Protein AF-Q6QP65-F1 (afdb_monomer_lite)

Structure (mmCIF, N/CA/C/O backbone):
data_AF-Q6QP65-F1
#
_entry.id   AF-Q6QP65-F1
#
loop_
_atom_site.group_PDB
_atom_site.id
_atom_site.type_symbol
_atom_site.label_atom_id
_atom_site.label_alt_id
_atom_site.label_comp_id
_atom_site.label_asym_id
_atom_site.label_entity_id
_atom_site.label_seq_id
_atom_site.pdbx_PDB_ins_code
_atom_site.Cartn_x
_atom_site.Cartn_y
_atom_site.Cartn_z
_atom_site.occupancy
_atom_site.B_iso_or_equiv
_atom_site.auth_seq_id
_atom_site.auth_comp_id
_atom_site.auth_asym_id
_atom_site.auth_atom_id
_atom_site.pdbx_PDB_model_num
ATOM 1 N N . ASP A 1 1 ? 3.724 -6.043 8.766 1.00 97.44 1 ASP A N 1
ATOM 2 C CA . ASP A 1 1 ? 2.916 -5.172 9.642 1.00 97.44 1 ASP A CA 1
ATOM 3 C C . ASP A 1 1 ? 3.689 -3.930 10.029 1.00 97.44 1 ASP A C 1
ATOM 5 O O . ASP A 1 1 ? 4.875 -4.036 10.315 1.00 97.44 1 ASP A O 1
ATOM 9 N N . GLY A 1 2 ? 3.023 -2.777 10.039 1.00 98.25 2 GLY A N 1
ATOM 10 C CA . GLY A 1 2 ? 3.583 -1.495 10.463 1.00 98.25 2 GLY A CA 1
ATOM 11 C C . GLY A 1 2 ? 2.480 -0.465 10.725 1.00 98.25 2 GLY A C 1
ATOM 12 O O . GLY A 1 2 ? 1.322 -0.835 10.936 1.00 98.25 2 GLY A O 1
ATOM 13 N N . PHE A 1 3 ? 2.855 0.816 10.729 1.00 98.31 3 PHE A N 1
ATOM 14 C CA . PHE A 1 3 ? 1.940 1.960 10.788 1.00 98.31 3 PHE A CA 1
ATOM 15 C C . PHE A 1 3 ? 2.151 2.815 9.533 1.00 98.31 3 PHE A C 1
ATOM 17 O O . PHE A 1 3 ? 1.734 2.403 8.448 1.00 98.31 3 PHE A O 1
ATOM 24 N N . GLN A 1 4 ? 2.823 3.959 9.658 1.00 98.69 4 GLN A N 1
ATOM 25 C CA . GLN A 1 4 ? 3.210 4.776 8.516 1.00 98.69 4 GLN A CA 1
ATOM 26 C C . GLN A 1 4 ? 4.325 4.088 7.714 1.00 98.69 4 GLN A C 1
ATOM 28 O O . GLN A 1 4 ? 5.208 3.472 8.311 1.00 98.69 4 GLN A O 1
ATOM 33 N N . ASP A 1 5 ? 4.255 4.171 6.383 1.00 98.62 5 ASP A N 1
ATOM 34 C CA . ASP A 1 5 ? 5.298 3.717 5.449 1.00 98.62 5 ASP A CA 1
ATOM 35 C C . ASP A 1 5 ? 5.663 2.225 5.611 1.00 98.62 5 ASP A C 1
ATOM 37 O O . ASP A 1 5 ? 6.824 1.822 5.572 1.00 98.62 5 ASP A O 1
ATOM 41 N N . THR A 1 6 ? 4.650 1.373 5.814 1.00 98.81 6 THR A N 1
ATOM 42 C CA . THR A 1 6 ? 4.850 -0.051 6.150 1.00 98.81 6 THR A CA 1
ATOM 43 C C . THR A 1 6 ? 5.583 -0.843 5.062 1.00 98.81 6 THR A C 1
ATOM 45 O O . THR A 1 6 ? 6.483 -1.622 5.376 1.00 98.81 6 THR A O 1
ATOM 48 N N . LEU A 1 7 ? 5.175 -0.712 3.796 1.00 98.81 7 LEU A N 1
ATOM 49 C CA . LEU A 1 7 ? 5.749 -1.460 2.678 1.00 98.81 7 LEU A CA 1
ATOM 50 C C . LEU A 1 7 ? 6.263 -0.507 1.601 1.00 98.81 7 LEU A C 1
ATOM 52 O O . LEU A 1 7 ? 5.486 0.048 0.820 1.00 98.81 7 LEU A O 1
ATOM 56 N N . TYR A 1 8 ? 7.588 -0.386 1.525 1.00 98.69 8 TYR A N 1
ATOM 57 C CA . TYR A 1 8 ? 8.250 0.393 0.488 1.00 98.69 8 TYR A CA 1
ATOM 58 C C . TYR A 1 8 ? 8.449 -0.439 -0.787 1.00 98.69 8 TYR A C 1
ATOM 60 O O . TYR A 1 8 ? 9.451 -1.135 -0.963 1.00 98.69 8 TYR A O 1
ATOM 68 N N . THR A 1 9 ? 7.500 -0.338 -1.715 1.00 98.44 9 THR A N 1
ATOM 69 C CA . THR A 1 9 ? 7.604 -0.856 -3.089 1.00 98.44 9 THR A CA 1
ATOM 70 C C . THR A 1 9 ? 8.531 0.032 -3.932 1.00 98.44 9 THR A C 1
ATOM 72 O O . THR A 1 9 ? 8.113 0.710 -4.867 1.00 98.44 9 THR A O 1
ATOM 75 N N . GLN A 1 10 ? 9.814 0.079 -3.557 1.00 97.88 10 GLN A N 1
ATOM 76 C CA . GLN A 1 10 ? 10.762 1.090 -4.034 1.00 97.88 10 GLN A CA 1
ATOM 77 C C . GLN A 1 10 ? 10.897 1.140 -5.564 1.00 97.88 10 GLN A C 1
ATOM 79 O O . GLN A 1 10 ? 10.757 2.208 -6.151 1.00 97.88 10 GLN A O 1
ATOM 84 N N . THR A 1 11 ? 11.198 0.012 -6.215 1.00 97.12 11 THR A N 1
ATOM 85 C CA . THR A 1 11 ? 11.491 -0.030 -7.658 1.00 97.12 11 THR A CA 1
ATOM 86 C C . THR A 1 11 ? 11.331 -1.440 -8.250 1.00 97.12 11 THR A C 1
ATOM 88 O O . THR A 1 11 ? 11.051 -2.406 -7.534 1.00 97.12 11 THR A O 1
ATOM 91 N N . TYR A 1 12 ? 11.543 -1.561 -9.563 1.00 98.06 12 TYR A N 1
ATOM 92 C CA . TYR A 1 12 ? 11.438 -2.776 -10.374 1.00 98.06 12 TYR A CA 1
ATOM 93 C C . TYR A 1 12 ? 10.050 -3.436 -10.333 1.00 98.06 12 TYR A C 1
ATOM 95 O O . TYR A 1 12 ? 9.036 -2.782 -10.100 1.00 98.06 12 TYR A O 1
ATOM 103 N N . ARG A 1 13 ? 9.993 -4.725 -10.679 1.00 98.69 13 ARG A N 1
ATOM 104 C CA . ARG A 1 13 ? 8.767 -5.516 -10.801 1.00 98.69 13 ARG A CA 1
ATOM 105 C C . ARG A 1 13 ? 8.588 -6.347 -9.547 1.00 98.69 13 ARG A C 1
ATOM 107 O O . ARG A 1 13 ? 9.510 -7.062 -9.160 1.00 98.69 13 ARG A O 1
ATOM 114 N N . GLN A 1 14 ? 7.413 -6.261 -8.942 1.00 98.75 14 GLN A N 1
ATOM 115 C CA . GLN A 1 14 ? 7.118 -6.926 -7.678 1.00 98.75 14 GLN A CA 1
ATOM 116 C C . GLN A 1 14 ? 5.749 -7.605 -7.761 1.00 98.75 14 GLN A C 1
ATOM 118 O O . GLN A 1 14 ? 4.805 -7.055 -8.331 1.00 98.75 14 GLN A O 1
ATOM 123 N N . PHE A 1 15 ? 5.641 -8.809 -7.202 1.00 98.88 15 PHE A N 1
ATOM 124 C CA . PHE A 1 15 ? 4.389 -9.559 -7.145 1.00 98.88 15 PHE A CA 1
ATOM 125 C C . PHE A 1 15 ? 4.150 -10.050 -5.722 1.00 98.88 15 PHE A C 1
ATOM 127 O O . PHE A 1 15 ? 4.955 -10.804 -5.178 1.00 98.88 15 PHE A O 1
ATOM 134 N N . TYR A 1 16 ? 3.035 -9.621 -5.140 1.00 98.88 16 TYR A N 1
ATOM 135 C CA . TYR A 1 16 ? 2.588 -10.003 -3.808 1.00 98.88 16 TYR A CA 1
ATOM 136 C C . TYR A 1 16 ? 1.296 -10.792 -3.946 1.00 98.88 16 TYR A C 1
ATOM 138 O O . TYR A 1 16 ? 0.330 -10.306 -4.537 1.00 98.88 16 TYR A O 1
ATOM 146 N N . ARG A 1 17 ? 1.270 -12.002 -3.393 1.00 98.81 17 ARG A N 1
ATOM 147 C CA . ARG A 1 17 ? 0.119 -12.894 -3.487 1.00 98.81 17 ARG A CA 1
ATOM 148 C C . ARG A 1 17 ? -0.187 -13.535 -2.149 1.00 98.81 17 ARG A C 1
ATOM 150 O O . ARG A 1 17 ? 0.739 -13.906 -1.434 1.00 98.81 17 ARG A O 1
ATOM 157 N N . 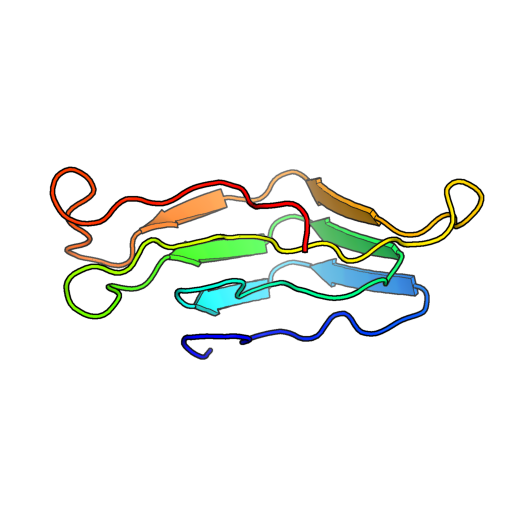ASP A 1 18 ? -1.475 -13.652 -1.829 1.00 98.75 18 ASP A N 1
ATOM 158 C CA . ASP A 1 18 ? -1.956 -14.307 -0.605 1.00 98.75 18 ASP A CA 1
ATOM 159 C C . ASP A 1 18 ? -1.339 -13.692 0.677 1.00 98.75 18 ASP A C 1
ATOM 161 O O . ASP A 1 18 ? -1.181 -14.348 1.705 1.00 98.75 18 ASP A O 1
ATOM 165 N N . CYS A 1 19 ? -0.971 -12.404 0.614 1.00 98.75 19 CYS A N 1
ATOM 166 C CA . CYS A 1 19 ? -0.313 -11.665 1.693 1.00 98.75 19 CYS A CA 1
ATOM 167 C C . CYS A 1 19 ? -1.319 -10.858 2.524 1.00 98.75 19 CYS A C 1
ATOM 169 O O . CYS A 1 19 ? -2.352 -10.411 2.022 1.00 98.75 19 CYS A O 1
ATOM 171 N N . THR A 1 20 ? -0.972 -10.586 3.782 1.00 98.81 20 THR A N 1
ATOM 172 C CA . THR A 1 20 ? -1.651 -9.576 4.610 1.00 98.81 20 THR A CA 1
ATOM 173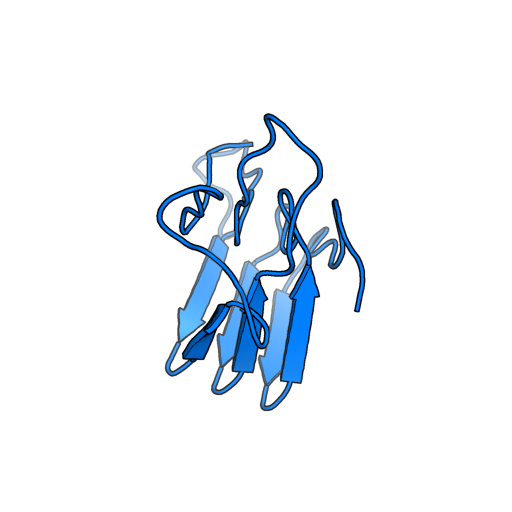 C C . THR A 1 20 ? -0.693 -8.422 4.878 1.00 98.81 20 THR A C 1
ATOM 175 O O . THR A 1 20 ? 0.446 -8.643 5.280 1.00 98.81 20 THR A O 1
ATOM 178 N N . ILE A 1 21 ? -1.143 -7.195 4.618 1.00 98.88 21 ILE A N 1
ATOM 179 C CA . ILE A 1 21 ? -0.369 -5.966 4.805 1.00 98.88 21 ILE A CA 1
ATOM 180 C C . ILE A 1 21 ? -1.215 -5.026 5.660 1.00 98.88 21 ILE A C 1
ATOM 182 O O . ILE A 1 21 ? -2.328 -4.681 5.269 1.00 98.88 21 ILE A O 1
ATOM 186 N N . SER A 1 22 ? -0.704 -4.616 6.821 1.00 98.88 22 SER A N 1
ATOM 187 C CA . SER A 1 22 ? -1.416 -3.716 7.735 1.00 98.88 22 SER A CA 1
ATOM 188 C C . SER A 1 22 ? -0.646 -2.423 7.988 1.00 98.88 22 SER A C 1
ATOM 190 O O . SER A 1 22 ? 0.538 -2.511 8.323 1.00 98.88 22 SER A O 1
ATOM 192 N N . GLY A 1 23 ? -1.318 -1.271 7.949 1.00 98.75 23 GLY A N 1
ATOM 193 C CA . GLY A 1 23 ? -0.717 0.020 8.294 1.00 98.75 23 GLY A CA 1
ATOM 194 C C . GLY A 1 23 ? -1.719 1.168 8.398 1.00 98.75 23 GLY A C 1
ATOM 195 O O . GLY A 1 23 ? -2.930 0.943 8.422 1.00 98.75 23 GLY A O 1
ATOM 196 N N . THR A 1 24 ? -1.209 2.397 8.506 1.00 98.62 24 THR A N 1
ATOM 197 C CA . THR A 1 24 ? -2.007 3.619 8.703 1.00 98.62 24 THR A CA 1
ATOM 198 C C . THR A 1 24 ? -1.847 4.603 7.542 1.00 98.62 24 THR A C 1
ATOM 200 O O . THR A 1 24 ? -2.701 4.645 6.658 1.00 98.62 24 THR A O 1
ATOM 203 N N . ILE A 1 25 ? -0.783 5.407 7.535 1.00 98.62 25 ILE A N 1
ATOM 204 C CA . ILE A 1 25 ? -0.496 6.413 6.503 1.00 98.62 25 ILE A CA 1
ATOM 205 C C . ILE A 1 25 ? 0.410 5.794 5.439 1.00 98.62 25 ILE A C 1
ATOM 207 O O . I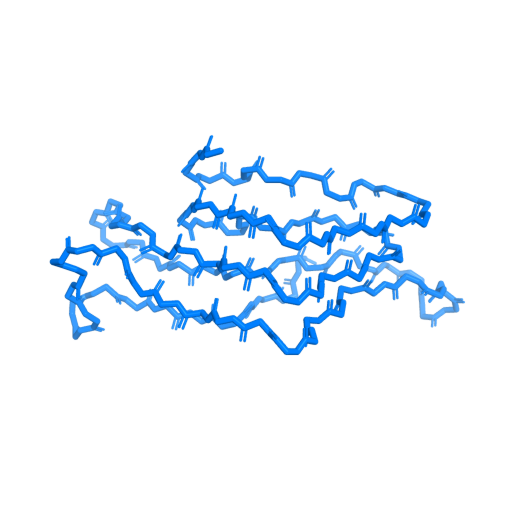LE A 1 25 ? 1.404 5.162 5.784 1.00 98.62 25 ILE A O 1
ATOM 211 N N . ASP A 1 26 ? 0.053 5.974 4.167 1.00 98.69 26 ASP A N 1
ATOM 212 C CA . ASP A 1 26 ? 0.851 5.599 2.990 1.00 98.69 26 ASP A CA 1
ATOM 213 C C . ASP A 1 26 ? 1.454 4.188 3.074 1.00 98.69 26 ASP A C 1
ATOM 215 O O . ASP A 1 26 ? 2.602 3.938 2.710 1.00 98.69 26 ASP A O 1
ATOM 219 N N . PHE A 1 27 ? 0.693 3.227 3.604 1.00 98.81 27 PHE A N 1
ATOM 220 C CA . PHE A 1 27 ? 1.309 1.986 4.073 1.00 98.81 27 PHE A CA 1
ATOM 221 C C . PHE A 1 27 ? 1.740 1.030 2.947 1.00 98.81 27 PHE A C 1
ATOM 223 O O . PHE A 1 27 ? 2.433 0.049 3.219 1.00 98.81 27 PHE A O 1
ATOM 230 N N . ILE A 1 28 ? 1.383 1.328 1.695 1.00 98.88 28 ILE A N 1
ATOM 231 C CA . ILE A 1 28 ? 1.992 0.779 0.479 1.00 98.88 28 ILE A CA 1
ATOM 232 C C . ILE A 1 28 ? 2.436 1.960 -0.397 1.00 98.88 28 ILE A C 1
ATOM 234 O O . ILE A 1 28 ? 1.602 2.658 -0.974 1.00 98.88 28 ILE A O 1
ATOM 238 N N . PHE A 1 29 ? 3.740 2.190 -0.528 1.00 98.88 29 PHE A N 1
ATOM 239 C CA . PHE A 1 29 ? 4.264 3.376 -1.218 1.00 98.88 29 PHE A CA 1
ATOM 240 C C . PHE A 1 29 ? 5.485 3.066 -2.087 1.00 98.88 29 PHE A C 1
ATOM 242 O O . PHE A 1 29 ? 6.088 1.999 -1.964 1.00 98.88 29 PHE A O 1
ATOM 249 N N . GLY A 1 30 ? 5.840 3.984 -2.989 1.00 98.50 30 GLY A N 1
ATOM 250 C CA . GLY A 1 30 ? 7.003 3.868 -3.880 1.00 98.50 30 GLY A CA 1
ATOM 251 C C . GLY A 1 30 ? 6.669 3.935 -5.372 1.00 98.50 30 GLY A C 1
ATOM 252 O O . GLY A 1 30 ? 5.578 4.364 -5.758 1.00 98.50 30 GLY A O 1
ATOM 253 N N . ASP A 1 31 ? 7.626 3.529 -6.213 1.00 98.50 31 ASP A N 1
ATOM 254 C CA . ASP A 1 31 ? 7.582 3.664 -7.680 1.00 98.50 31 ASP A CA 1
ATOM 255 C C . ASP A 1 31 ? 7.846 2.334 -8.424 1.00 98.50 31 ASP A C 1
ATOM 257 O O . ASP A 1 31 ? 8.313 2.298 -9.562 1.00 98.50 31 ASP A O 1
ATOM 261 N N . ALA A 1 32 ? 7.564 1.193 -7.791 1.00 98.56 32 ALA A N 1
ATOM 262 C CA . ALA A 1 32 ? 7.617 -0.105 -8.464 1.00 98.56 32 ALA A CA 1
ATOM 263 C C . ALA A 1 32 ? 6.458 -0.306 -9.462 1.00 98.56 32 ALA A C 1
ATOM 265 O O . ALA A 1 32 ? 5.396 0.311 -9.373 1.00 98.56 32 ALA A O 1
ATOM 266 N N . ALA A 1 33 ? 6.642 -1.251 -10.386 1.00 98.69 33 ALA A N 1
ATOM 267 C CA . ALA A 1 33 ? 5.546 -1.945 -11.057 1.00 98.69 33 ALA A CA 1
ATOM 268 C C . ALA A 1 33 ? 5.118 -3.122 -10.164 1.00 98.69 33 ALA A C 1
ATOM 270 O O . ALA A 1 33 ? 5.660 -4.228 -10.267 1.00 98.69 33 ALA A O 1
ATOM 271 N N . ALA A 1 34 ? 4.201 -2.857 -9.235 1.00 98.75 34 ALA A N 1
ATOM 272 C CA . ALA A 1 34 ? 3.789 -3.789 -8.194 1.00 98.75 34 ALA A CA 1
ATOM 273 C C . ALA A 1 34 ? 2.357 -4.284 -8.418 1.00 98.75 34 ALA A C 1
ATOM 275 O O . ALA A 1 34 ? 1.427 -3.497 -8.600 1.00 98.75 34 ALA A O 1
ATOM 276 N N . VAL A 1 35 ? 2.170 -5.602 -8.351 1.00 98.94 35 VAL A N 1
ATOM 277 C CA . VAL A 1 35 ? 0.845 -6.231 -8.377 1.00 98.94 35 VAL A CA 1
ATOM 278 C C . VAL A 1 35 ? 0.600 -6.943 -7.052 1.00 98.94 35 VAL A C 1
ATOM 280 O O . VAL A 1 35 ? 1.395 -7.781 -6.628 1.00 98.94 35 VAL A O 1
ATOM 283 N N . PHE A 1 36 ? -0.529 -6.622 -6.430 1.00 98.94 36 PHE A N 1
ATOM 284 C CA . PHE A 1 36 ? -1.072 -7.302 -5.264 1.00 98.94 36 PHE A CA 1
ATOM 285 C C . PHE A 1 36 ? -2.276 -8.122 -5.713 1.00 98.94 36 PHE A C 1
ATOM 287 O O . PHE A 1 36 ? -3.242 -7.552 -6.226 1.00 98.94 36 PHE A O 1
ATOM 294 N N . GLN A 1 37 ? -2.219 -9.440 -5.532 1.00 98.94 37 GLN A N 1
ATOM 295 C CA . GLN A 1 37 ? -3.275 -10.356 -5.946 1.00 98.94 37 GLN A CA 1
ATOM 296 C C . GLN A 1 37 ? -3.751 -11.224 -4.782 1.00 98.94 37 GLN A C 1
ATOM 298 O O . GLN A 1 37 ? -2.950 -11.892 -4.134 1.00 98.94 37 GLN A O 1
ATOM 303 N N . ASN A 1 38 ? -5.063 -11.255 -4.540 1.00 98.88 38 ASN A N 1
ATOM 304 C CA . ASN A 1 38 ? -5.647 -12.020 -3.429 1.00 98.88 38 ASN A CA 1
ATOM 305 C C . ASN A 1 38 ? -5.062 -11.650 -2.049 1.00 98.88 38 ASN A C 1
ATOM 307 O O . ASN A 1 38 ? -4.937 -12.484 -1.155 1.00 98.88 38 ASN A O 1
ATOM 311 N N . CYS A 1 39 ? -4.666 -10.388 -1.879 1.00 98.94 39 CYS A N 1
ATOM 312 C CA . CYS A 1 39 ? -4.108 -9.880 -0.630 1.00 98.94 39 CYS A CA 1
ATOM 313 C C . CYS A 1 39 ? -5.191 -9.265 0.266 1.00 98.94 39 CYS A C 1
ATOM 315 O O . CYS A 1 39 ? -6.282 -8.898 -0.183 1.00 98.94 39 CYS A O 1
ATOM 317 N N . LYS A 1 40 ? -4.852 -9.093 1.543 1.00 98.88 40 LYS A N 1
ATOM 318 C CA . LYS A 1 40 ? -5.632 -8.321 2.514 1.00 98.88 40 LYS A CA 1
ATOM 319 C C . LYS A 1 40 ? -4.862 -7.065 2.902 1.00 98.88 40 LYS A C 1
ATOM 321 O O . LYS A 1 40 ? -3.757 -7.164 3.430 1.00 98.88 40 LYS A O 1
ATOM 326 N N . MET A 1 41 ? -5.450 -5.899 2.668 1.00 98.81 41 MET A N 1
ATOM 327 C CA . MET A 1 41 ? -4.942 -4.617 3.149 1.00 98.81 41 MET A CA 1
ATOM 328 C C . MET A 1 41 ? -5.752 -4.210 4.381 1.00 98.81 41 MET A C 1
ATOM 330 O O . MET A 1 41 ? -6.949 -3.938 4.271 1.00 98.81 41 MET A O 1
ATOM 334 N N . ILE A 1 42 ? -5.110 -4.192 5.548 1.00 98.75 42 ILE A N 1
ATOM 335 C CA . ILE A 1 42 ? -5.755 -3.907 6.833 1.00 98.75 42 ILE A CA 1
ATOM 336 C C . ILE A 1 42 ? -5.404 -2.489 7.286 1.00 98.75 42 ILE A C 1
ATOM 338 O O . ILE A 1 42 ? -4.260 -2.201 7.640 1.00 98.75 42 ILE A O 1
ATOM 342 N N . VAL A 1 43 ? -6.397 -1.603 7.296 1.00 98.56 43 VAL A N 1
ATOM 343 C CA . VAL A 1 43 ? -6.253 -0.228 7.782 1.00 98.56 43 VAL A CA 1
ATOM 344 C C . VAL A 1 43 ? -6.324 -0.227 9.307 1.00 98.56 43 VAL A C 1
ATOM 346 O O . VAL A 1 43 ? -7.343 -0.593 9.892 1.00 98.56 43 VAL A O 1
ATOM 349 N N . ARG A 1 44 ? -5.235 0.180 9.953 1.00 98.38 44 ARG A N 1
ATOM 350 C CA . ARG A 1 44 ? -5.127 0.257 11.414 1.00 98.38 44 ARG A CA 1
ATOM 351 C C . ARG A 1 44 ? -5.589 1.616 11.928 1.00 98.38 44 ARG A C 1
ATOM 353 O O . ARG A 1 44 ? -5.587 2.590 11.177 1.00 98.38 44 ARG A O 1
ATOM 360 N N . LYS A 1 45 ? -5.960 1.703 13.204 1.00 97.44 45 LYS A N 1
ATOM 361 C CA . LYS A 1 45 ? -6.319 2.954 13.874 1.00 97.44 45 LYS A CA 1
ATOM 362 C C . LYS A 1 45 ? -5.121 3.918 13.841 1.00 97.44 45 LYS A C 1
ATOM 364 O O . LYS A 1 45 ? -4.055 3.569 14.356 1.00 97.44 45 LYS A O 1
ATOM 369 N N . PRO A 1 46 ? -5.263 5.109 13.234 1.00 97.19 46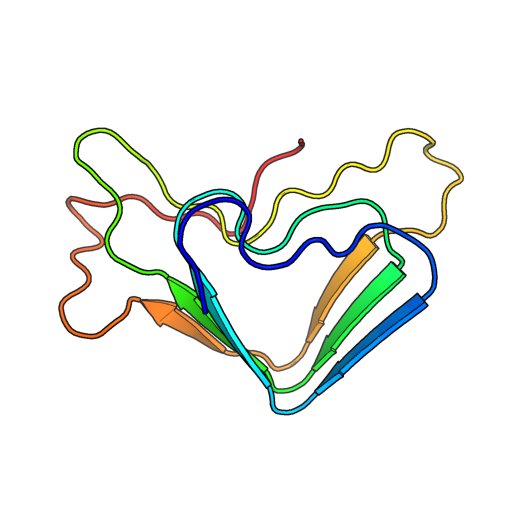 PRO A N 1
ATOM 370 C CA . PRO A 1 46 ? -4.215 6.117 13.251 1.00 97.19 46 PRO A CA 1
ATOM 371 C C . PRO A 1 46 ? -4.227 6.898 14.578 1.00 97.19 46 PRO A C 1
ATOM 373 O O . PRO A 1 46 ? -5.070 6.663 15.447 1.00 97.19 46 PRO A O 1
ATOM 376 N N . LEU A 1 47 ? -3.285 7.828 14.747 1.00 96.25 47 LEU A N 1
ATOM 377 C CA . LEU A 1 47 ? -3.338 8.792 15.849 1.00 96.25 47 LEU A CA 1
ATOM 378 C C . LEU A 1 47 ? -4.434 9.840 15.596 1.00 96.25 47 LEU A C 1
ATOM 380 O O . LEU A 1 47 ? -4.982 9.945 14.497 1.00 96.25 47 LEU A O 1
ATOM 384 N N . GLU A 1 48 ? -4.751 10.636 16.618 1.00 94.81 48 GLU A N 1
ATOM 385 C CA . GLU A 1 48 ? -5.717 11.730 16.490 1.00 94.81 48 GLU A CA 1
ATOM 386 C C . GLU A 1 48 ? -5.332 12.700 15.363 1.00 94.81 48 GLU A C 1
ATOM 388 O O . GLU A 1 48 ? -4.157 12.995 15.141 1.00 94.81 48 GLU A O 1
ATOM 393 N N . ASN A 1 49 ? -6.344 13.214 14.657 1.00 91.69 49 ASN A N 1
ATOM 394 C CA . ASN A 1 49 ? -6.203 14.154 13.538 1.00 91.69 49 ASN A CA 1
ATOM 395 C C . ASN A 1 49 ? -5.404 13.631 12.328 1.00 91.69 49 ASN A C 1
ATOM 397 O O . ASN A 1 49 ? -4.999 14.415 11.470 1.00 91.69 49 ASN A O 1
ATOM 401 N N . GLN A 1 50 ? -5.199 12.317 12.217 1.00 95.50 50 GLN A N 1
ATOM 402 C CA . GLN A 1 50 ? -4.610 11.688 11.037 1.00 95.50 50 GLN A CA 1
ATOM 403 C C . GLN A 1 50 ? -5.678 11.046 10.142 1.00 95.50 50 GLN A C 1
ATOM 405 O O . GLN A 1 50 ? -6.776 10.700 10.579 1.00 95.50 50 GLN A O 1
ATOM 410 N N . ALA A 1 51 ? -5.325 10.846 8.874 1.00 95.88 51 ALA A N 1
ATOM 411 C CA . ALA A 1 51 ? -6.112 10.070 7.924 1.00 95.88 51 ALA A CA 1
ATOM 412 C C . ALA A 1 51 ? -5.249 8.970 7.304 1.00 95.88 51 ALA A C 1
ATOM 414 O O . ALA A 1 51 ? -4.066 9.176 7.029 1.00 95.88 51 ALA A O 1
ATOM 415 N N . CYS A 1 52 ? -5.847 7.808 7.074 1.00 98.31 52 CYS A N 1
ATOM 416 C CA . CYS A 1 52 ? -5.161 6.657 6.507 1.00 98.31 52 CYS A CA 1
ATOM 417 C C . CYS A 1 52 ? -5.182 6.685 4.978 1.00 98.31 52 CYS A C 1
ATOM 419 O O . CYS A 1 52 ? -6.198 7.019 4.365 1.00 98.31 52 CYS A O 1
ATOM 421 N N . MET A 1 53 ? -4.081 6.254 4.371 1.00 98.56 53 MET A N 1
ATOM 422 C CA . MET A 1 53 ? -3.955 6.086 2.924 1.00 98.56 53 MET A CA 1
ATOM 423 C C . MET A 1 53 ? -3.446 4.676 2.666 1.00 98.56 53 MET A C 1
ATOM 425 O O . MET A 1 53 ? -2.390 4.297 3.175 1.00 98.56 53 MET A O 1
ATOM 429 N N . VAL A 1 54 ? -4.192 3.893 1.885 1.00 98.75 54 VAL A N 1
ATOM 430 C CA . VAL A 1 54 ? -3.733 2.548 1.504 1.00 98.75 54 VAL A CA 1
ATOM 431 C C . VAL A 1 54 ? -2.508 2.638 0.606 1.00 98.75 54 VAL A C 1
ATOM 433 O O . VAL A 1 54 ? -1.567 1.869 0.785 1.00 98.75 54 VAL A O 1
ATOM 436 N N . THR A 1 55 ? -2.504 3.590 -0.331 1.00 98.88 55 THR A N 1
ATOM 437 C CA . THR A 1 55 ? -1.405 3.770 -1.280 1.00 98.88 55 THR A CA 1
ATOM 438 C C . THR A 1 55 ? -0.884 5.206 -1.356 1.00 98.88 55 THR A C 1
ATOM 440 O O . THR A 1 55 ? -1.651 6.163 -1.246 1.00 98.88 55 THR A O 1
ATOM 443 N N . ALA A 1 56 ? 0.416 5.347 -1.612 1.00 98.69 56 ALA A N 1
ATOM 444 C CA . ALA A 1 56 ? 1.043 6.595 -2.047 1.00 98.69 56 ALA A CA 1
ATOM 445 C C . ALA A 1 56 ? 2.057 6.297 -3.161 1.00 98.69 56 ALA A C 1
ATOM 447 O O . ALA A 1 56 ? 3.229 6.001 -2.923 1.00 98.69 56 ALA A O 1
ATOM 448 N N . HIS A 1 57 ? 1.571 6.272 -4.404 1.00 98.38 57 HIS A N 1
ATOM 449 C CA . HIS A 1 57 ? 2.403 5.951 -5.562 1.00 98.38 57 HIS A CA 1
ATOM 450 C C . HIS A 1 57 ? 3.152 7.194 -6.055 1.00 98.38 57 HIS A C 1
ATOM 452 O O . HIS A 1 57 ? 2.528 8.220 -6.318 1.00 98.38 57 HIS A O 1
ATOM 458 N N . GLY A 1 58 ? 4.474 7.082 -6.205 1.00 97.94 58 GLY A N 1
ATOM 459 C CA . GLY A 1 58 ? 5.380 8.206 -6.467 1.00 97.94 58 GLY A CA 1
ATOM 460 C C . GLY A 1 58 ? 5.927 8.288 -7.891 1.00 97.94 58 GLY A C 1
ATOM 461 O O . GLY A 1 58 ? 7.089 8.645 -8.070 1.00 97.94 58 GLY A O 1
ATOM 462 N N . ARG A 1 59 ? 5.143 7.928 -8.916 1.00 97.50 59 ARG A N 1
ATOM 463 C CA . ARG A 1 59 ? 5.622 7.979 -10.308 1.00 97.50 59 ARG A CA 1
ATOM 464 C C . ARG A 1 59 ? 5.870 9.411 -10.775 1.00 97.50 59 ARG A C 1
ATOM 466 O O . ARG A 1 59 ? 4.922 10.169 -10.973 1.00 97.50 59 ARG A O 1
ATOM 473 N N . LEU A 1 60 ? 7.133 9.728 -11.069 1.00 95.75 60 LEU A N 1
ATOM 474 C CA . LEU A 1 60 ? 7.556 11.049 -11.556 1.00 95.75 60 LEU A CA 1
ATOM 475 C C . LEU A 1 60 ? 7.564 11.171 -13.091 1.00 95.75 60 LEU A C 1
ATOM 477 O O . LEU A 1 60 ? 7.109 12.178 -13.631 1.00 95.75 60 LEU A O 1
ATOM 481 N N . ASP A 1 61 ? 8.066 10.165 -13.821 1.00 96.00 61 ASP A N 1
ATOM 482 C CA . ASP A 1 61 ? 8.072 10.180 -15.296 1.00 96.00 61 ASP A CA 1
ATOM 483 C C . ASP A 1 61 ? 6.799 9.514 -15.841 1.00 96.00 61 ASP A C 1
ATOM 485 O O . ASP A 1 61 ? 6.542 8.333 -15.604 1.00 96.00 61 ASP A O 1
ATOM 489 N N . ARG A 1 62 ? 6.022 10.248 -16.648 1.00 95.25 62 ARG A N 1
ATOM 490 C CA . ARG A 1 62 ? 4.821 9.740 -17.338 1.00 95.25 62 ARG A CA 1
ATOM 491 C C . ARG A 1 62 ? 5.104 8.524 -18.233 1.00 95.25 62 ARG A C 1
ATOM 493 O O . ARG A 1 62 ? 4.186 7.760 -18.516 1.00 95.25 62 ARG A O 1
ATOM 500 N N . ARG A 1 63 ? 6.342 8.363 -18.707 1.00 96.94 63 ARG A N 1
ATOM 501 C CA . ARG A 1 63 ? 6.791 7.227 -19.529 1.00 96.94 63 ARG A CA 1
ATOM 502 C C . ARG A 1 63 ? 7.174 6.005 -18.698 1.00 96.94 63 ARG A C 1
ATOM 504 O O . ARG A 1 63 ? 7.346 4.935 -19.276 1.00 96.94 63 ARG A O 1
ATOM 511 N N . SER A 1 64 ? 7.322 6.147 -17.379 1.00 96.62 64 SER A N 1
ATOM 512 C CA . SER A 1 64 ? 7.606 5.012 -16.505 1.00 96.62 64 SER A CA 1
ATOM 513 C C . SER A 1 64 ? 6.434 4.019 -16.534 1.00 96.62 64 SER A C 1
ATOM 515 O O . SER A 1 64 ? 5.277 4.436 -16.385 1.00 96.62 64 SER A O 1
ATOM 517 N N . PRO A 1 65 ? 6.704 2.710 -16.691 1.00 96.50 65 PRO A N 1
ATOM 518 C CA . PRO A 1 65 ? 5.681 1.670 -16.631 1.00 96.50 65 PRO A CA 1
ATOM 519 C C . PRO A 1 65 ? 5.295 1.301 -15.187 1.00 96.50 65 PRO A C 1
ATOM 521 O O . PRO A 1 65 ? 4.617 0.296 -14.980 1.00 96.50 65 PRO A O 1
ATOM 524 N N . SER A 1 66 ? 5.765 2.054 -14.188 1.00 98.31 66 SER A N 1
ATOM 525 C CA . SER A 1 66 ? 5.448 1.824 -12.781 1.00 98.31 66 SER A CA 1
ATOM 526 C C . SER A 1 66 ? 3.970 2.063 -12.466 1.00 98.31 66 SER A C 1
ATOM 528 O O . SER A 1 66 ? 3.241 2.750 -13.191 1.00 98.31 66 SER A O 1
ATOM 530 N N . GLY A 1 67 ? 3.523 1.429 -11.386 1.00 98.38 67 GLY A N 1
ATOM 531 C CA . GLY A 1 67 ? 2.134 1.429 -10.961 1.00 98.38 67 GLY A CA 1
ATOM 532 C C . GLY A 1 67 ? 1.897 0.438 -9.831 1.00 98.38 67 GLY A C 1
ATOM 533 O O . GLY A 1 67 ? 2.504 -0.633 -9.795 1.00 98.38 67 GLY A O 1
ATOM 534 N N . ILE A 1 68 ? 0.964 0.771 -8.941 1.00 98.81 68 ILE A N 1
ATOM 535 C CA . ILE A 1 68 ? 0.437 -0.152 -7.932 1.00 98.81 68 ILE A CA 1
ATOM 536 C C . ILE A 1 68 ? -0.904 -0.693 -8.435 1.00 98.81 68 ILE A C 1
ATOM 538 O O . ILE A 1 68 ? -1.860 0.059 -8.610 1.00 98.81 68 ILE A O 1
ATOM 542 N N . THR A 1 69 ? -0.982 -2.004 -8.662 1.00 98.75 69 THR A N 1
ATOM 543 C CA . THR A 1 69 ? -2.210 -2.708 -9.059 1.00 98.75 69 THR A CA 1
ATOM 544 C C . THR A 1 69 ? -2.730 -3.546 -7.900 1.00 98.75 69 THR A C 1
ATOM 546 O O . THR A 1 69 ? -2.012 -4.393 -7.371 1.00 98.75 69 THR A O 1
ATOM 549 N N . ILE A 1 70 ? -3.997 -3.351 -7.534 1.00 98.81 70 ILE A N 1
ATOM 550 C CA . ILE A 1 70 ? -4.693 -4.112 -6.492 1.00 98.81 70 ILE A CA 1
ATOM 551 C C . ILE A 1 70 ? -5.786 -4.946 -7.168 1.00 98.81 70 ILE A C 1
ATOM 553 O O . ILE A 1 70 ? -6.778 -4.398 -7.642 1.00 98.81 70 ILE A O 1
ATOM 557 N N . GLN A 1 71 ? -5.602 -6.266 -7.238 1.00 98.81 71 GLN A N 1
ATOM 558 C CA . GLN A 1 71 ? -6.479 -7.174 -7.980 1.00 98.81 71 GLN A CA 1
ATOM 559 C C . GLN A 1 71 ? -7.023 -8.287 -7.079 1.00 98.81 71 GLN A C 1
ATOM 561 O O . GLN A 1 71 ? -6.264 -9.051 -6.491 1.00 98.81 71 GLN A O 1
ATOM 566 N N . ASN A 1 72 ? -8.350 -8.436 -7.018 1.00 98.75 72 ASN A N 1
ATOM 567 C CA . ASN A 1 72 ? -9.008 -9.446 -6.178 1.00 98.75 72 ASN A CA 1
ATOM 568 C C . ASN A 1 72 ? -8.568 -9.383 -4.699 1.00 98.75 72 ASN A C 1
ATOM 570 O O . ASN A 1 72 ? -8.451 -10.402 -4.029 1.00 98.75 72 ASN A O 1
ATOM 574 N N . CYS A 1 73 ? -8.257 -8.189 -4.201 1.00 98.88 73 CYS A N 1
ATOM 575 C CA . CYS A 1 73 ? -7.850 -7.989 -2.816 1.00 98.88 73 CYS A CA 1
ATOM 576 C C . CYS A 1 73 ? -9.033 -7.530 -1.967 1.00 98.88 73 CYS A C 1
ATOM 578 O O . CYS A 1 73 ? -10.006 -6.973 -2.473 1.00 98.88 73 CYS A O 1
ATOM 580 N N . THR A 1 74 ? -8.914 -7.712 -0.656 1.00 98.75 74 THR A N 1
ATOM 581 C CA . THR A 1 74 ? -9.840 -7.138 0.324 1.00 98.75 74 THR A CA 1
ATOM 582 C C . THR A 1 74 ? -9.166 -5.972 1.031 1.00 98.75 74 THR A C 1
ATOM 584 O O . THR A 1 74 ? -8.046 -6.115 1.517 1.00 98.75 74 THR A O 1
ATOM 587 N N . ILE A 1 75 ? -9.854 -4.836 1.118 1.00 98.56 75 ILE A N 1
ATOM 588 C CA . ILE A 1 75 ? -9.436 -3.690 1.929 1.00 98.56 75 ILE A CA 1
ATOM 589 C C . ILE A 1 75 ? -10.451 -3.541 3.059 1.00 98.56 75 ILE A C 1
ATOM 591 O O . ILE A 1 75 ? -11.648 -3.412 2.800 1.00 98.56 75 ILE A O 1
ATOM 595 N N . SER A 1 76 ? -9.990 -3.573 4.304 1.00 98.06 76 SER A N 1
ATOM 596 C CA . SER A 1 76 ? -10.852 -3.459 5.484 1.00 98.06 76 SER A CA 1
ATOM 597 C C . SER A 1 76 ? -10.143 -2.730 6.620 1.00 98.06 76 SER A C 1
ATOM 599 O O . SER A 1 76 ? -8.917 -2.699 6.669 1.00 98.06 76 SER A O 1
ATOM 601 N N . GLY A 1 77 ? -10.906 -2.166 7.556 1.00 97.75 77 GLY A N 1
ATOM 602 C CA . GLY A 1 77 ? -10.352 -1.715 8.834 1.00 97.75 77 GLY A CA 1
ATOM 603 C C . GLY A 1 77 ? -9.987 -2.896 9.737 1.00 97.75 77 GLY A C 1
ATOM 604 O O . GLY A 1 77 ? -10.523 -3.995 9.574 1.00 97.75 77 GLY A O 1
ATOM 605 N N . GLU A 1 78 ? -9.080 -2.678 10.688 1.00 97.06 78 GLU A N 1
ATOM 606 C CA . GLU A 1 78 ? -8.859 -3.614 11.792 1.00 97.06 78 GLU A CA 1
ATOM 607 C C . GLU A 1 78 ? -10.102 -3.720 12.695 1.00 97.06 78 GLU A C 1
ATOM 609 O O . GLU A 1 78 ? -11.045 -2.927 12.597 1.00 97.06 78 GLU A O 1
ATOM 614 N N . LEU A 1 79 ? -10.132 -4.724 13.574 1.00 95.69 79 LEU A N 1
ATOM 615 C CA . LEU A 1 79 ? -11.248 -4.901 14.500 1.00 95.69 79 LEU A CA 1
ATOM 616 C C . LEU A 1 79 ? -11.420 -3.644 15.368 1.00 95.69 79 LEU A C 1
ATOM 618 O O . LEU A 1 79 ? -10.485 -3.222 16.042 1.00 95.69 79 LEU A O 1
ATOM 622 N N . GLY A 1 80 ? -12.621 -3.063 15.35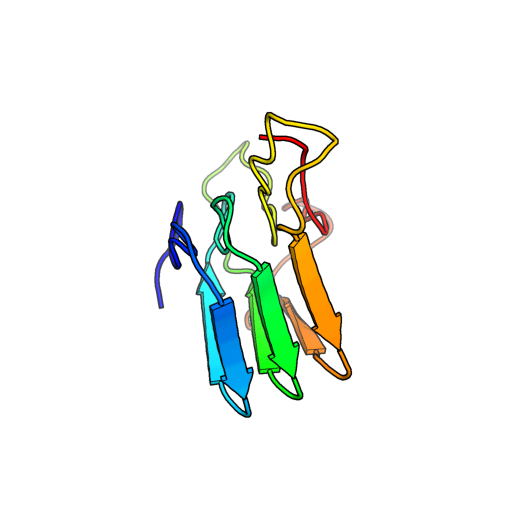5 1.00 94.19 80 GLY A N 1
ATOM 623 C CA . GLY A 1 80 ? -12.913 -1.824 16.082 1.00 94.19 80 GLY A CA 1
ATOM 624 C C . GLY A 1 80 ? -12.516 -0.540 15.346 1.00 94.19 80 GLY A C 1
ATOM 625 O O . GLY A 1 80 ? -12.526 0.523 15.957 1.00 94.19 80 GLY A O 1
ATOM 626 N N . TYR A 1 81 ? -12.177 -0.596 14.052 1.00 95.62 81 TYR A N 1
ATOM 627 C CA . TYR A 1 81 ? -11.916 0.613 13.271 1.00 95.62 81 TYR A CA 1
ATOM 628 C C . TYR A 1 81 ? -13.180 1.472 13.113 1.00 95.62 81 TYR A C 1
ATOM 630 O O . TYR A 1 81 ? -14.156 1.081 12.467 1.00 95.62 81 TYR A O 1
ATOM 638 N N . GLU A 1 82 ? -13.143 2.683 13.659 1.00 93.88 82 GLU A N 1
ATOM 639 C CA . GLU A 1 82 ? -14.250 3.637 13.596 1.00 93.88 82 GLU A CA 1
ATOM 640 C C . GLU A 1 82 ? -14.094 4.559 12.383 1.00 93.88 82 GLU A C 1
ATOM 642 O O . GLU A 1 82 ? -13.447 5.603 12.466 1.00 93.88 82 GLU A O 1
ATOM 647 N N . LYS A 1 83 ? -14.691 4.178 11.247 1.00 88.31 83 LYS A N 1
ATOM 648 C CA . LYS A 1 83 ? -14.598 4.916 9.967 1.00 88.31 83 LYS A CA 1
ATOM 649 C C . LYS A 1 83 ? -15.179 6.337 10.003 1.00 88.31 83 LYS A C 1
ATOM 651 O O . LYS A 1 83 ? -14.829 7.184 9.178 1.00 88.31 83 LYS A O 1
ATOM 656 N N . ASP A 1 84 ? -16.102 6.594 10.927 1.00 90.75 84 ASP A N 1
ATOM 657 C CA . ASP A 1 84 ? -16.759 7.895 11.032 1.00 90.75 84 ASP A CA 1
ATOM 658 C C . ASP A 1 84 ? -15.826 8.922 11.685 1.00 90.75 84 ASP A C 1
ATOM 660 O O . ASP A 1 84 ? -15.785 10.065 11.221 1.00 90.75 84 ASP A O 1
ATOM 664 N N . LEU A 1 85 ? -14.998 8.481 12.644 1.00 92.31 85 LEU A N 1
ATOM 665 C CA . LEU A 1 85 ? -13.950 9.282 13.285 1.00 92.31 85 LEU A CA 1
ATOM 666 C C . LEU A 1 85 ? -12.632 9.275 12.498 1.00 92.31 85 LEU A C 1
ATOM 668 O O . LEU A 1 85 ? -12.004 10.316 12.333 1.00 92.31 85 LEU A O 1
ATOM 672 N N . ASN A 1 86 ? -12.220 8.113 11.989 1.00 95.00 86 ASN A N 1
ATOM 673 C CA . ASN A 1 86 ? -10.938 7.919 11.318 1.00 95.00 86 ASN A CA 1
ATOM 674 C C . ASN A 1 86 ? -11.169 7.778 9.816 1.00 95.00 86 ASN A C 1
ATOM 676 O O . ASN A 1 86 ? -11.690 6.767 9.339 1.00 95.00 86 ASN A O 1
ATOM 680 N N . LYS A 1 87 ? -10.796 8.809 9.057 1.00 96.25 87 LYS A N 1
ATOM 681 C CA . LYS A 1 87 ? -10.931 8.776 7.599 1.00 96.25 87 LYS A CA 1
ATOM 682 C C . LYS A 1 87 ? -9.856 7.882 6.991 1.00 96.25 87 LYS A C 1
ATOM 684 O O . LYS A 1 87 ? -8.688 7.958 7.368 1.00 96.25 87 LYS A O 1
ATOM 689 N N . ALA A 1 88 ? -10.256 7.088 6.005 1.00 97.62 88 ALA A N 1
ATOM 690 C CA . ALA A 1 88 ? -9.369 6.262 5.202 1.00 97.62 88 ALA A CA 1
ATOM 691 C C . ALA A 1 88 ? -9.678 6.454 3.718 1.00 97.62 88 ALA A C 1
ATOM 693 O O . ALA A 1 88 ? -10.843 6.559 3.329 1.00 97.62 88 ALA A O 1
ATOM 694 N N . TYR A 1 89 ? -8.634 6.456 2.896 1.00 98.31 89 TYR A N 1
ATOM 695 C CA . TYR A 1 89 ? -8.732 6.596 1.449 1.00 98.31 89 TYR A CA 1
ATOM 696 C C . TYR A 1 89 ? -7.889 5.526 0.750 1.00 98.31 89 TYR A C 1
ATOM 698 O O . TYR A 1 89 ? -6.928 4.993 1.310 1.00 98.31 89 TYR A O 1
ATOM 706 N N . LEU A 1 90 ? -8.231 5.224 -0.505 1.00 98.56 90 LEU A N 1
ATOM 707 C CA . LEU A 1 90 ? -7.474 4.265 -1.320 1.00 98.56 90 LEU A CA 1
ATOM 708 C C . LEU A 1 90 ? -6.052 4.749 -1.626 1.00 98.56 90 LEU A C 1
ATOM 710 O O . LEU A 1 90 ? -5.141 3.938 -1.780 1.00 98.56 90 LEU A O 1
ATOM 714 N N . GLY A 1 91 ? -5.842 6.060 -1.674 1.00 98.25 91 GLY A N 1
ATOM 715 C CA . GLY A 1 91 ? -4.510 6.627 -1.743 1.00 98.25 91 GLY A CA 1
ATOM 716 C C . GLY A 1 91 ? -4.497 8.120 -1.999 1.00 98.25 91 GLY A C 1
ATOM 717 O O . GLY A 1 91 ? -5.546 8.759 -2.104 1.00 98.25 91 GLY A O 1
ATOM 718 N N . ARG A 1 92 ? -3.281 8.644 -2.128 1.00 98.62 92 ARG A N 1
ATOM 719 C CA . ARG A 1 92 ? -2.974 10.018 -2.528 1.00 98.62 92 ARG A CA 1
ATOM 720 C C . ARG A 1 92 ? -1.792 10.027 -3.509 1.00 98.62 92 ARG A C 1
ATOM 722 O O . ARG A 1 92 ? -0.975 9.108 -3.451 1.00 98.62 92 ARG A O 1
ATOM 729 N N . PRO A 1 93 ? -1.692 11.013 -4.418 1.00 97.44 93 PRO A N 1
ATOM 730 C CA . PRO A 1 93 ? -0.466 11.207 -5.187 1.00 97.44 93 PRO A CA 1
ATOM 731 C C . PRO A 1 93 ? 0.642 11.642 -4.222 1.00 97.44 93 PRO A C 1
ATOM 733 O O . PRO A 1 93 ? 0.459 12.636 -3.516 1.00 97.44 93 PRO A O 1
ATOM 736 N N . TRP A 1 94 ? 1.724 10.861 -4.146 1.00 95.88 94 TRP A N 1
ATOM 737 C CA . TRP A 1 94 ? 2.890 11.216 -3.335 1.00 95.88 94 TRP A CA 1
ATOM 738 C C . TRP A 1 94 ? 3.623 12.413 -3.947 1.00 95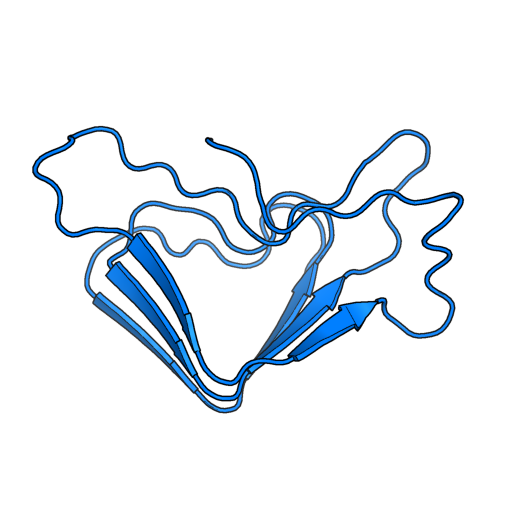.88 94 TRP A C 1
ATOM 740 O O . TRP A 1 94 ? 3.806 12.408 -5.187 1.00 95.88 94 TRP A O 1
#

pLDDT: mean 97.65, std 1.92, range [88.31, 98.94]

Foldseek 3Di:
DEEACQAELAEEEEEAEPEEFEYFAQPYEYFYQYEYEQYEYEHEDDDAPDEGESHAYADDDPPRPTDYHYYNYHYYYDVPDDCVRHPYDPHDHD

Radius of gyration: 12.97 Å; chains: 1; bounding box: 28×28×36 Å

InterPro domains:
  IPR000070 Pectinesterase, catalytic [PF01095] (1-94)
  IPR011050 Pectin lyase fold/virulence factor [SSF51126] (2-94)
  IPR012334 Pectin lyase fold [G3DSA:2.160.20.10] (1-94)
  IPR033131 Pectinesterase, Asp active site [PS00503] (21-30)

Sequence (94 aa):
DGFQDTLYTQTYRQFYRDCTISGTIDFIFGDAAAVFQNCKMIVRKPLENQACMVTAHGRLDRRSPSGITIQNCTISGELGYEKDLNKAYLGRPW

Organism: Malus domestica (NCBI:txid3750)

Secondary structure (DSSP, 8-state):
--BTB-EE--SSEEEEES-EEEESSS-EEESSEEEEES-EEEEPP--TT--EEEEEE----TT---EEEEES-EEEEPTT--TTTS-EEEEEE-